Protein AF-X1AWC2-F1 (afdb_monomer_lite)

Structure (mmCIF, N/CA/C/O backbone):
data_AF-X1AWC2-F1
#
_entry.id   AF-X1AWC2-F1
#
loop_
_atom_site.group_PDB
_atom_site.id
_atom_site.type_symbol
_atom_site.label_atom_id
_atom_site.label_alt_id
_atom_site.label_comp_id
_atom_site.label_asym_id
_atom_site.label_entity_id
_atom_site.label_seq_id
_atom_site.pdbx_PDB_ins_code
_atom_site.Cartn_x
_atom_site.Cartn_y
_atom_site.Cartn_z
_atom_site.occupancy
_atom_site.B_iso_or_equiv
_atom_site.auth_seq_id
_atom_site.auth_comp_id
_atom_site.auth_asym_id
_atom_site.auth_atom_id
_atom_site.pdbx_PDB_model_num
ATOM 1 N N . MET A 1 1 ? 10.975 2.496 0.757 1.00 66.44 1 MET A N 1
ATOM 2 C CA . MET A 1 1 ? 9.763 3.146 1.294 1.00 66.44 1 MET A CA 1
ATOM 3 C C . MET A 1 1 ? 9.688 2.957 2.805 1.00 66.44 1 MET A C 1
ATOM 5 O O . MET A 1 1 ? 9.355 1.865 3.229 1.00 66.44 1 MET A O 1
ATOM 9 N N . SER A 1 2 ? 10.025 3.961 3.624 1.00 85.38 2 SER A N 1
ATOM 10 C CA . SER A 1 2 ? 10.052 3.811 5.094 1.00 85.38 2 SER A CA 1
ATOM 11 C C . SER A 1 2 ? 8.893 4.504 5.822 1.00 85.38 2 SER A C 1
ATOM 13 O O . SER A 1 2 ? 8.310 3.902 6.715 1.00 85.38 2 SER A O 1
ATOM 15 N N . LEU A 1 3 ? 8.513 5.731 5.442 1.00 95.94 3 LEU A N 1
ATOM 16 C CA . LEU A 1 3 ? 7.415 6.451 6.108 1.00 95.94 3 LEU A CA 1
ATOM 17 C C . LEU A 1 3 ? 6.034 5.927 5.697 1.00 95.94 3 LEU A C 1
ATOM 19 O O . LEU A 1 3 ? 5.240 5.570 6.556 1.00 95.94 3 LEU A O 1
ATOM 23 N N . VAL A 1 4 ? 5.771 5.821 4.390 1.00 94.62 4 VAL A N 1
ATOM 24 C CA . VAL A 1 4 ? 4.479 5.315 3.890 1.00 94.62 4 VAL A CA 1
ATOM 25 C C . VAL A 1 4 ? 4.218 3.898 4.398 1.00 94.62 4 VAL A C 1
ATOM 27 O O . VAL A 1 4 ? 3.123 3.633 4.863 1.00 94.62 4 VAL A O 1
ATOM 30 N N . LYS A 1 5 ? 5.234 3.021 4.420 1.00 94.69 5 LYS 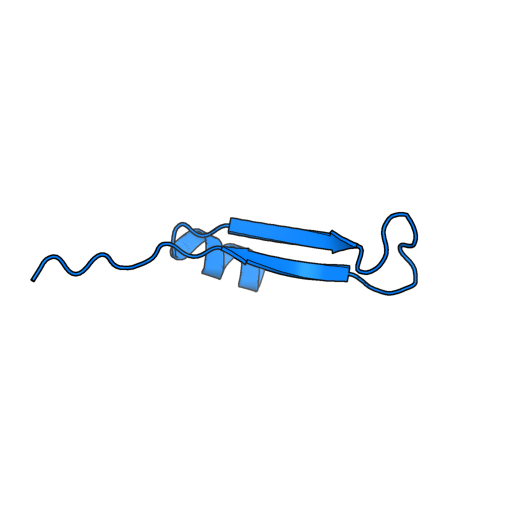A N 1
ATOM 31 C CA . LYS A 1 5 ? 5.107 1.662 4.975 1.00 94.69 5 LYS A CA 1
ATOM 32 C C . LYS A 1 5 ? 4.627 1.688 6.430 1.00 94.69 5 LYS A C 1
ATOM 34 O O . LYS A 1 5 ? 3.647 1.031 6.736 1.00 94.69 5 LYS A O 1
ATOM 39 N N . LYS A 1 6 ? 5.238 2.522 7.284 1.00 96.81 6 LYS A N 1
ATOM 40 C CA . LYS A 1 6 ? 4.808 2.695 8.683 1.00 96.81 6 LYS A CA 1
ATOM 41 C C . LYS A 1 6 ? 3.370 3.197 8.807 1.00 96.81 6 LYS A C 1
ATOM 43 O O . LYS A 1 6 ? 2.658 2.752 9.698 1.00 96.81 6 LYS A O 1
ATOM 48 N N . ILE A 1 7 ? 2.953 4.117 7.936 1.00 97.06 7 ILE A N 1
ATOM 49 C CA . ILE A 1 7 ? 1.575 4.619 7.920 1.00 97.06 7 ILE A CA 1
ATOM 50 C C . ILE A 1 7 ? 0.625 3.483 7.542 1.00 97.06 7 ILE A C 1
ATOM 52 O O . ILE A 1 7 ? -0.287 3.197 8.302 1.00 97.06 7 ILE A O 1
ATOM 56 N N . ILE A 1 8 ? 0.862 2.791 6.428 1.00 97.44 8 ILE A N 1
ATOM 57 C CA . ILE A 1 8 ? 0.007 1.681 5.984 1.00 97.44 8 ILE A CA 1
ATOM 58 C C . ILE A 1 8 ? -0.069 0.572 7.043 1.00 97.44 8 ILE A C 1
ATOM 60 O O . ILE A 1 8 ? -1.164 0.117 7.365 1.00 97.44 8 ILE A O 1
ATOM 64 N N . ASP A 1 9 ? 1.061 0.222 7.663 1.00 96.62 9 ASP A N 1
ATOM 65 C CA . ASP A 1 9 ? 1.113 -0.768 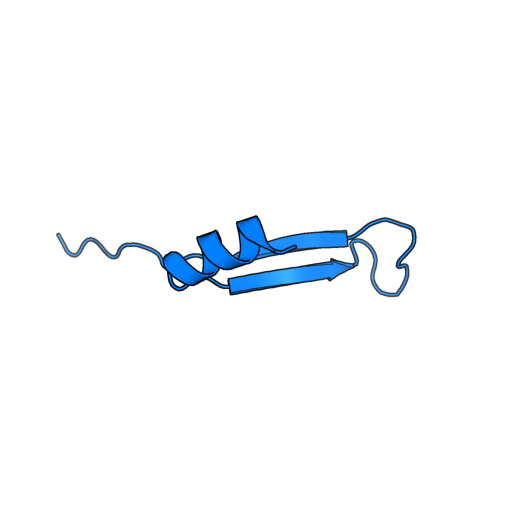8.744 1.00 96.62 9 ASP A CA 1
ATOM 66 C C . ASP A 1 9 ? 0.288 -0.331 9.964 1.00 96.62 9 ASP A C 1
ATOM 68 O O . ASP A 1 9 ? -0.366 -1.161 10.586 1.00 96.62 9 ASP A O 1
ATOM 72 N N . SER A 1 10 ? 0.258 0.969 10.285 1.00 97.38 10 SER A N 1
ATOM 73 C CA . SER A 1 10 ? -0.560 1.493 1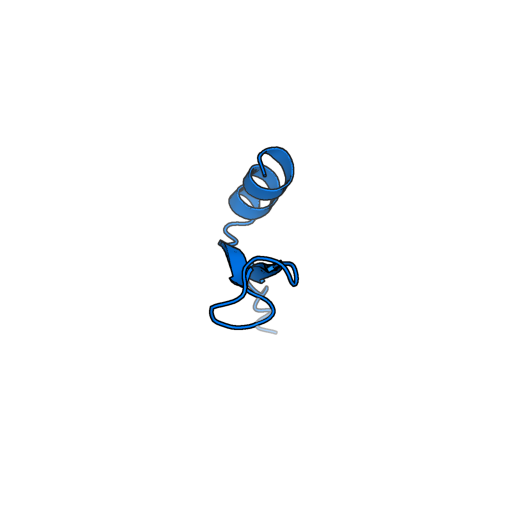1.392 1.00 97.38 10 SER A CA 1
ATOM 74 C C . SER A 1 10 ? -2.073 1.410 11.150 1.00 97.38 10 SER A C 1
ATOM 76 O O . SER A 1 10 ? -2.838 1.469 12.108 1.00 97.38 10 SER A O 1
ATOM 78 N N . TYR A 1 11 ? -2.501 1.241 9.893 1.00 96.88 11 TYR A N 1
ATOM 79 C CA . TYR A 1 11 ? -3.897 0.995 9.508 1.00 96.88 11 TYR A CA 1
ATOM 80 C C . TYR A 1 11 ? -4.196 -0.496 9.273 1.00 96.88 11 TYR A C 1
ATOM 82 O O . TYR A 1 11 ? -5.244 -0.822 8.721 1.00 96.88 11 TYR A O 1
ATOM 90 N N . ASN A 1 12 ? -3.289 -1.405 9.654 1.00 96.88 12 ASN A N 1
ATOM 91 C CA . ASN A 1 12 ? -3.361 -2.837 9.332 1.00 96.88 12 ASN A CA 1
ATOM 92 C C . ASN A 1 12 ? -3.525 -3.103 7.822 1.00 96.88 12 ASN A C 1
ATOM 94 O O . ASN A 1 12 ? -4.187 -4.058 7.420 1.00 96.88 12 ASN A O 1
ATOM 98 N N . GLY A 1 13 ? -2.960 -2.229 6.988 1.00 95.94 13 GLY A N 1
ATOM 99 C CA . GLY A 1 13 ? -2.955 -2.378 5.540 1.00 95.94 13 GLY A CA 1
ATOM 100 C C . GLY A 1 13 ? -1.720 -3.108 5.021 1.00 95.94 13 GLY A C 1
ATOM 101 O O . GLY A 1 13 ? -0.766 -3.388 5.747 1.00 95.94 13 GLY A O 1
ATOM 102 N N . GLU A 1 14 ? -1.705 -3.346 3.715 1.00 97.12 14 GLU A N 1
ATOM 103 C CA . GLU A 1 14 ? -0.590 -3.959 2.998 1.00 97.12 14 GLU A CA 1
ATOM 104 C C . GLU A 1 14 ? -0.086 -3.036 1.886 1.00 97.12 14 GLU A C 1
ATOM 106 O O . GLU A 1 14 ? -0.824 -2.216 1.341 1.00 97.12 14 GLU A O 1
ATOM 111 N N . ILE A 1 15 ? 1.201 -3.149 1.552 1.00 95.75 15 ILE A N 1
ATOM 112 C CA . ILE A 1 15 ? 1.832 -2.366 0.486 1.00 95.75 15 ILE A CA 1
ATOM 113 C C . ILE A 1 15 ? 2.937 -3.181 -0.182 1.00 95.75 15 ILE A C 1
ATOM 115 O O . ILE A 1 15 ? 3.814 -3.724 0.497 1.00 95.75 15 ILE A O 1
ATOM 119 N N . TRP A 1 16 ? 2.920 -3.238 -1.511 1.00 94.50 16 TRP A N 1
ATOM 120 C CA . TRP A 1 16 ? 3.941 -3.903 -2.321 1.00 94.50 16 TRP A CA 1
ATOM 121 C C . TRP A 1 16 ? 4.135 -3.198 -3.667 1.00 94.50 16 TRP A C 1
ATOM 123 O O . TRP A 1 16 ? 3.388 -2.292 -4.037 1.00 94.50 16 TRP A O 1
ATOM 133 N N . MET A 1 17 ? 5.188 -3.588 -4.386 1.00 91.31 17 MET A N 1
ATOM 134 C CA . MET A 1 17 ? 5.502 -3.054 -5.710 1.00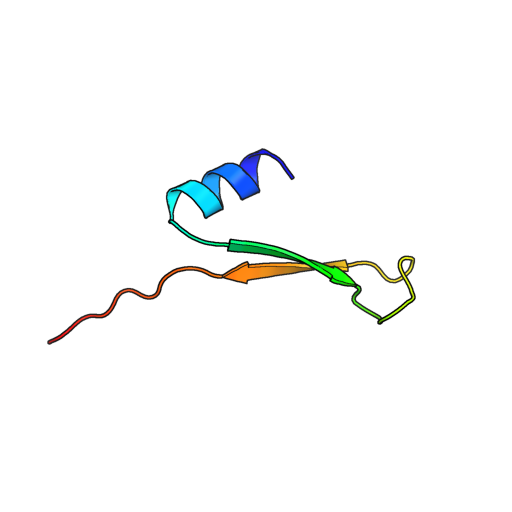 91.31 17 MET A CA 1
ATOM 135 C C . MET A 1 17 ? 5.240 -4.118 -6.769 1.00 91.31 17 MET A C 1
ATOM 137 O O . MET A 1 17 ? 5.676 -5.258 -6.622 1.00 91.31 17 MET A O 1
ATOM 141 N N . GLU A 1 18 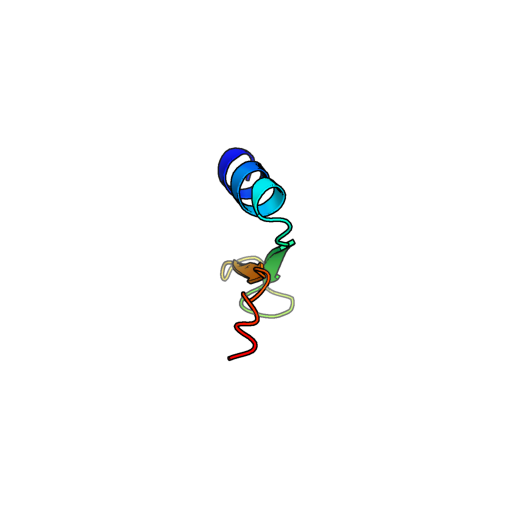? 4.612 -3.720 -7.867 1.00 91.31 18 GLU A N 1
ATOM 142 C CA . GLU A 1 18 ? 4.455 -4.551 -9.057 1.00 91.31 18 GLU A CA 1
ATOM 143 C C . GLU A 1 18 ? 5.107 -3.873 -10.254 1.00 91.31 18 GLU A C 1
ATOM 145 O O . GLU A 1 18 ? 4.998 -2.659 -10.434 1.00 91.31 18 GLU A O 1
ATOM 150 N N . ASN A 1 19 ? 5.784 -4.648 -11.100 1.00 90.19 19 ASN A N 1
ATOM 151 C CA . ASN A 1 19 ? 6.297 -4.108 -12.353 1.00 90.19 19 ASN A CA 1
ATOM 152 C C . ASN A 1 19 ? 5.129 -3.650 -13.225 1.00 90.19 19 ASN A C 1
ATOM 154 O O . ASN A 1 19 ? 4.199 -4.420 -13.466 1.00 90.19 19 ASN A O 1
ATOM 158 N N . ARG A 1 20 ? 5.217 -2.438 -13.781 1.00 84.50 20 ARG A N 1
ATOM 159 C CA . ARG A 1 20 ? 4.189 -1.931 -14.701 1.00 84.50 20 ARG A CA 1
ATOM 160 C C . ARG A 1 20 ? 4.079 -2.798 -15.955 1.00 84.50 20 ARG A C 1
ATOM 162 O O . ARG A 1 20 ? 2.992 -2.983 -16.493 1.00 84.50 20 ARG A O 1
ATOM 169 N N . VAL A 1 21 ? 5.214 -3.314 -16.425 1.00 87.56 21 VAL A N 1
ATOM 170 C CA . VAL A 1 21 ? 5.301 -4.272 -17.527 1.00 87.56 21 VAL A CA 1
ATOM 171 C C . VAL A 1 21 ? 6.037 -5.504 -17.018 1.00 87.56 21 VAL A C 1
ATOM 173 O O . VAL A 1 21 ? 7.174 -5.420 -16.552 1.00 87.56 21 VAL A O 1
ATOM 176 N N . LYS A 1 22 ? 5.380 -6.667 -17.080 1.00 81.50 22 LYS A N 1
ATOM 177 C CA . LYS A 1 22 ? 5.943 -7.924 -16.578 1.00 81.50 22 LYS A CA 1
ATOM 178 C C . LYS A 1 22 ? 7.287 -8.209 -17.259 1.00 81.50 22 LYS A C 1
ATOM 180 O O . LYS A 1 22 ? 7.368 -8.234 -18.481 1.00 81.50 22 LYS A O 1
ATOM 185 N N . GLY A 1 23 ? 8.328 -8.418 -16.455 1.00 81.00 23 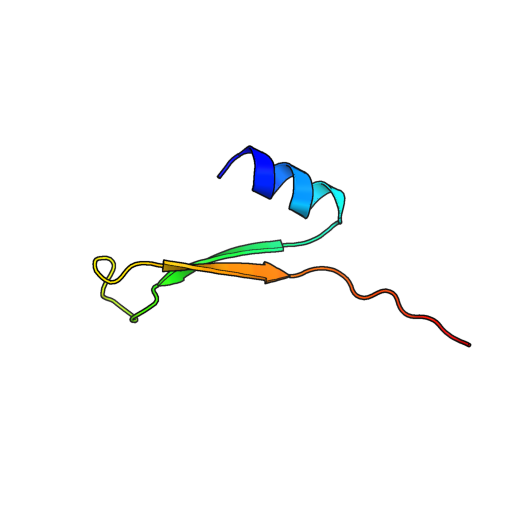GLY A N 1
ATOM 186 C CA . GLY A 1 23 ? 9.687 -8.689 -16.936 1.00 81.00 23 GLY A CA 1
ATOM 187 C C . GLY A 1 23 ? 10.502 -7.468 -17.382 1.00 81.00 23 GLY A C 1
ATOM 188 O O . GLY A 1 23 ? 11.691 -7.627 -17.632 1.00 81.00 23 GLY A O 1
ATOM 189 N N . ASP A 1 24 ? 9.922 -6.262 -17.430 1.00 83.12 24 ASP A N 1
ATOM 190 C CA . ASP A 1 24 ? 10.637 -5.035 -17.800 1.00 83.12 24 ASP A CA 1
ATOM 191 C C . ASP A 1 24 ? 10.646 -4.028 -16.641 1.00 83.12 24 ASP A C 1
ATOM 193 O O . ASP A 1 24 ? 9.732 -3.219 -16.463 1.00 83.12 24 ASP A O 1
ATOM 197 N N . TYR A 1 25 ? 11.720 -4.084 -15.852 1.00 79.31 25 TYR A N 1
ATOM 198 C CA . TYR A 1 25 ? 11.942 -3.223 -14.687 1.00 79.31 25 TYR A CA 1
ATOM 199 C C . TYR A 1 25 ? 12.283 -1.765 -15.059 1.00 79.31 25 TYR A C 1
ATOM 201 O O . TYR A 1 25 ? 12.357 -0.913 -14.175 1.00 79.31 25 TYR A O 1
ATOM 209 N N . THR A 1 26 ? 12.490 -1.449 -16.345 1.00 88.38 26 THR A N 1
ATOM 210 C CA . THR A 1 26 ? 12.862 -0.095 -16.802 1.00 88.38 26 THR A CA 1
ATOM 211 C C . THR A 1 26 ? 11.654 0.809 -17.032 1.00 88.38 26 THR A C 1
ATOM 213 O O . THR A 1 26 ? 11.773 2.032 -16.998 1.00 88.38 26 THR A O 1
ATOM 216 N N . LYS A 1 27 ? 10.462 0.226 -17.208 1.00 89.56 27 LYS A N 1
ATOM 217 C CA . LYS A 1 27 ? 9.210 0.958 -17.478 1.00 89.56 27 LYS A CA 1
ATOM 218 C C . LYS A 1 27 ? 8.487 1.452 -16.224 1.00 89.56 27 LYS A C 1
ATOM 220 O O . LYS A 1 27 ? 7.349 1.925 -16.310 1.00 89.56 27 LYS A O 1
ATOM 225 N N . GLY A 1 28 ? 9.165 1.382 -15.082 1.00 86.69 28 GLY A N 1
ATOM 226 C CA . GLY A 1 28 ? 8.644 1.774 -13.783 1.00 86.69 28 GLY A CA 1
ATOM 227 C C . GLY A 1 28 ? 7.775 0.698 -13.135 1.00 86.69 28 GLY A C 1
ATOM 228 O O . GLY A 1 28 ? 7.423 -0.318 -13.738 1.00 86.69 28 GLY A O 1
ATOM 229 N N . ASN A 1 29 ? 7.420 0.958 -11.881 1.00 88.50 29 ASN A N 1
ATOM 230 C CA . ASN A 1 29 ? 6.649 0.056 -11.037 1.00 88.50 29 ASN A CA 1
ATOM 231 C C . ASN A 1 29 ? 5.412 0.779 -10.501 1.00 88.50 29 ASN A C 1
ATOM 233 O O . ASN A 1 29 ? 5.454 1.983 -10.247 1.00 88.50 29 ASN A O 1
ATOM 237 N N . ASN A 1 30 ? 4.341 0.028 -10.281 1.00 91.44 30 ASN A N 1
ATOM 238 C CA . ASN A 1 30 ? 3.165 0.477 -9.556 1.00 91.44 30 ASN A CA 1
ATOM 239 C C . ASN A 1 30 ? 3.331 0.140 -8.072 1.00 91.44 30 ASN A C 1
ATOM 241 O O . ASN A 1 30 ? 3.812 -0.937 -7.723 1.00 91.44 30 ASN A O 1
ATOM 245 N N . CYS A 1 31 ? 2.926 1.065 -7.208 1.00 92.62 31 CYS A N 1
ATOM 246 C CA . CYS A 1 31 ? 2.787 0.815 -5.781 1.00 92.62 31 CYS A CA 1
ATOM 247 C C . CYS A 1 31 ? 1.335 0.420 -5.518 1.00 92.62 31 CYS A C 1
ATOM 249 O O . CYS A 1 31 ? 0.434 1.212 -5.796 1.00 92.62 31 CYS A O 1
ATOM 251 N N . ILE A 1 32 ? 1.114 -0.791 -5.018 1.00 95.25 32 ILE A N 1
ATOM 252 C CA . ILE A 1 32 ? -0.215 -1.290 -4.678 1.00 95.25 32 ILE A CA 1
ATOM 253 C C . ILE A 1 32 ? -0.378 -1.193 -3.166 1.00 95.25 32 ILE A C 1
ATOM 255 O O . ILE A 1 32 ? 0.522 -1.579 -2.420 1.00 95.25 32 ILE A O 1
ATOM 259 N N . ILE A 1 33 ? -1.506 -0.631 -2.730 1.00 96.75 33 ILE A N 1
ATOM 260 C CA . ILE A 1 33 ? -1.855 -0.442 -1.322 1.00 96.75 33 ILE A CA 1
ATOM 261 C C . ILE A 1 33 ? -3.220 -1.084 -1.094 1.00 96.75 33 ILE A C 1
ATOM 263 O O . ILE A 1 33 ? -4.171 -0.781 -1.813 1.00 96.75 33 ILE A O 1
ATOM 267 N N . LEU A 1 34 ? -3.309 -1.936 -0.079 1.00 97.50 34 LEU A N 1
ATOM 268 C CA . LEU A 1 34 ? -4.545 -2.549 0.388 1.00 97.50 34 LEU A CA 1
ATOM 269 C C . LEU A 1 34 ? -4.853 -2.010 1.785 1.00 97.50 34 LEU A C 1
ATOM 271 O O . LEU A 1 34 ? -3.988 -2.034 2.659 1.00 97.50 34 LEU A O 1
ATOM 275 N N . LEU A 1 35 ? -6.071 -1.520 1.996 1.00 97.31 35 LEU A N 1
ATOM 276 C CA . LEU A 1 35 ? -6.537 -1.030 3.292 1.00 97.31 35 LEU A CA 1
ATOM 277 C C . LEU A 1 35 ? -7.796 -1.797 3.708 1.00 97.31 35 LEU A C 1
ATOM 279 O O . LEU A 1 35 ? -8.624 -2.086 2.840 1.00 97.31 35 LEU A O 1
ATOM 283 N N . PRO A 1 36 ? -7.966 -2.110 5.005 1.00 95.69 36 PRO A N 1
ATOM 284 C CA . PRO A 1 36 ? -9.203 -2.691 5.505 1.00 95.69 36 PRO A CA 1
ATOM 285 C C . PRO A 1 36 ? -10.387 -1.749 5.272 1.00 95.69 36 PRO A C 1
ATOM 287 O O . PRO A 1 36 ? -10.318 -0.555 5.567 1.00 95.69 36 PRO A O 1
ATOM 290 N N . GLU A 1 37 ? -11.487 -2.294 4.764 1.00 94.50 37 GLU A N 1
ATOM 291 C CA . GLU A 1 37 ? -12.748 -1.568 4.654 1.00 94.50 37 GLU A CA 1
ATOM 292 C C . GLU A 1 37 ? -13.450 -1.511 6.018 1.00 94.50 37 GLU A C 1
ATOM 294 O O . GLU A 1 37 ? -13.446 -2.479 6.783 1.00 94.50 37 GLU A O 1
ATOM 299 N N . VAL A 1 38 ? -14.084 -0.378 6.325 1.00 92.25 38 VAL A N 1
ATOM 300 C CA . VAL A 1 38 ? -14.956 -0.269 7.498 1.00 92.25 38 VAL A CA 1
ATOM 301 C C . VAL A 1 38 ? -16.315 -0.869 7.149 1.00 92.25 38 VAL A C 1
ATOM 303 O O . VAL A 1 38 ? -17.070 -0.296 6.367 1.00 92.25 38 VAL A O 1
ATOM 306 N N . VAL A 1 39 ? -16.650 -2.003 7.762 1.00 88.56 39 VAL A N 1
ATOM 307 C CA . VAL A 1 39 ? -17.983 -2.602 7.632 1.00 88.56 39 VAL A CA 1
ATOM 308 C C . VAL A 1 39 ? -18.949 -1.876 8.572 1.00 88.56 39 VAL A C 1
ATOM 310 O O . VAL A 1 39 ? -18.948 -2.111 9.779 1.00 88.56 39 VAL A O 1
ATOM 313 N N . ASN A 1 40 ? -19.786 -0.993 8.023 1.00 84.19 40 ASN A N 1
ATOM 314 C CA . ASN A 1 40 ? -20.923 -0.431 8.751 1.00 84.19 40 ASN A CA 1
ATOM 315 C C . ASN A 1 40 ? -22.113 -1.391 8.637 1.00 84.19 40 ASN A C 1
ATOM 317 O O . ASN A 1 40 ? -22.821 -1.398 7.631 1.00 84.19 40 ASN A O 1
ATOM 321 N N . ASN A 1 41 ? -22.328 -2.203 9.672 1.00 74.56 41 ASN A N 1
ATOM 322 C CA . ASN A 1 41 ? -23.558 -2.976 9.827 1.00 74.56 41 ASN A CA 1
ATOM 323 C C . ASN A 1 41 ? -24.622 -2.034 10.403 1.00 74.56 41 ASN A C 1
ATOM 325 O O . ASN A 1 41 ? -24.565 -1.717 11.591 1.00 74.56 41 ASN A O 1
ATOM 329 N N . GLY A 1 42 ? -25.490 -1.513 9.529 1.00 67.62 42 GLY A N 1
ATOM 330 C CA . GLY A 1 42 ? -26.592 -0.613 9.893 1.00 67.62 42 GLY A CA 1
ATOM 331 C C . GLY A 1 42 ? -27.600 -1.220 10.859 1.00 67.62 42 GLY A C 1
ATOM 332 O O . GLY A 1 42 ? -27.699 -2.467 10.918 1.00 67.62 42 GLY A O 1
#

Sequence (42 aa):
MSLVKKIIDSYNGEIWMENRVKGDYTKGNNCIILLPEVVNNG

Radius of gyration: 14.04 Å; chains: 1; bounding box: 40×15×29 Å

Secondary structure (DSSP, 8-state):
--HHHHHHHHTT-EEEEEEEETTEEEEEEEEEEE--------

pLDDT: mean 90.25, std 7.76, range [66.44, 97.5]

Foldseek 3Di:
DPPVCVVLVVQVKDWDWAQPDPPDVPNDIDIDIGGDDDDDPD

Organism: NCBI:txid412755